Protein AF-A0A2P1PXA5-F1 (afdb_monomer)

Radius of gyration: 18.11 Å; Cα contacts (8 Å, |Δi|>4): 127; chains: 1; bounding box: 56×41×39 Å

Nearest PDB structures (foldseek):
  8j56-assembly1_F  TM=7.642E-01  e=2.915E-03  Cupriavidus necator
  2avu-assembly1_E  TM=7.659E-01  e=3.656E-03  Escherichia coli
  2avu-assembly1_F  TM=8.211E-01  e=1.200E-02  Escherichia coli
  4jed-assembly1_A-2  TM=2.838E-01  e=7.628E+00  Methylobacterium radiotolerans JCM 2831

Mean predicted aligned error: 12.39 Å

Structure (mmCIF, N/CA/C/O backbone):
data_AF-A0A2P1PXA5-F1
#
_entry.id   AF-A0A2P1PXA5-F1
#
loop_
_atom_site.group_PDB
_atom_site.id
_atom_site.type_symbol
_atom_site.label_atom_id
_atom_site.label_alt_id
_atom_site.label_comp_id
_atom_site.label_asym_id
_atom_site.label_entity_id
_atom_site.label_seq_id
_atom_site.pdbx_PDB_ins_code
_atom_site.Cartn_x
_atom_site.Cartn_y
_atom_site.Cartn_z
_atom_site.occupancy
_atom_site.B_iso_or_equiv
_atom_site.auth_seq_id
_atom_site.auth_comp_id
_atom_site.auth_asym_id
_atom_site.auth_atom_id
_atom_site.pdbx_PDB_model_num
ATOM 1 N N . MET A 1 1 ? 15.687 -4.899 3.218 1.00 39.72 1 MET A N 1
ATOM 2 C CA . MET A 1 1 ? 15.964 -5.595 1.940 1.00 39.72 1 MET A CA 1
ATOM 3 C C . MET A 1 1 ? 16.242 -4.553 0.871 1.00 39.72 1 MET A C 1
ATOM 5 O O . MET A 1 1 ? 15.407 -3.678 0.689 1.00 39.72 1 MET A O 1
ATOM 9 N N . THR A 1 2 ? 17.385 -4.603 0.187 1.00 49.12 2 THR A N 1
ATOM 10 C CA . THR A 1 2 ? 17.559 -3.851 -1.064 1.00 49.12 2 THR A CA 1
ATOM 11 C C . THR A 1 2 ? 16.800 -4.589 -2.166 1.00 49.12 2 THR A C 1
ATOM 13 O O . THR A 1 2 ? 16.977 -5.791 -2.338 1.00 49.12 2 THR A O 1
ATOM 16 N N . LEU A 1 3 ? 15.923 -3.889 -2.895 1.00 53.56 3 LEU A N 1
ATOM 17 C CA . LEU A 1 3 ? 15.164 -4.455 -4.026 1.00 53.56 3 LEU A CA 1
ATOM 18 C C . LEU A 1 3 ? 16.066 -4.889 -5.195 1.00 53.56 3 LEU A C 1
ATOM 20 O O . LEU A 1 3 ? 15.610 -5.546 -6.127 1.00 53.56 3 LEU A O 1
ATOM 24 N N . THR A 1 4 ? 17.341 -4.512 -5.147 1.00 63.09 4 THR A N 1
ATOM 25 C CA . THR A 1 4 ? 18.366 -4.885 -6.109 1.00 63.09 4 THR A CA 1
ATOM 26 C C . THR A 1 4 ? 19.511 -5.590 -5.382 1.00 63.09 4 THR A C 1
ATOM 28 O O . THR A 1 4 ? 19.845 -5.262 -4.241 1.00 63.09 4 THR A O 1
ATOM 31 N N . GLY A 1 5 ? 20.154 -6.537 -6.067 1.00 67.88 5 GLY A N 1
ATOM 32 C CA . GLY A 1 5 ? 21.458 -7.075 -5.662 1.00 67.88 5 GLY A CA 1
ATOM 33 C C . GLY A 1 5 ? 22.622 -6.131 -5.988 1.00 67.88 5 GLY A C 1
ATOM 34 O O . GLY A 1 5 ? 23.773 -6.550 -5.968 1.00 67.88 5 GLY A O 1
ATOM 35 N N . MET A 1 6 ? 22.335 -4.874 -6.349 1.00 69.00 6 MET A N 1
ATOM 36 C CA . MET A 1 6 ? 23.345 -3.915 -6.782 1.00 69.00 6 MET A CA 1
ATOM 37 C C . MET A 1 6 ? 23.856 -3.085 -5.601 1.00 69.00 6 MET A C 1
ATOM 39 O O . MET A 1 6 ? 23.051 -2.602 -4.799 1.00 69.00 6 MET A O 1
ATOM 43 N N . PRO A 1 7 ? 25.173 -2.838 -5.518 1.00 73.69 7 PRO A N 1
ATOM 44 C CA . PRO A 1 7 ? 25.730 -1.925 -4.534 1.00 73.69 7 PRO A CA 1
ATOM 45 C C . PRO A 1 7 ? 25.151 -0.501 -4.662 1.00 73.69 7 PRO A C 1
ATOM 47 O O . PRO A 1 7 ? 24.934 -0.024 -5.782 1.00 73.69 7 PRO A O 1
ATOM 50 N N . PRO A 1 8 ? 24.971 0.242 -3.551 1.00 70.00 8 PRO A N 1
ATOM 51 C CA . PRO A 1 8 ? 24.406 1.595 -3.579 1.00 70.00 8 PRO A CA 1
ATOM 52 C C . PRO A 1 8 ? 25.145 2.574 -4.503 1.00 70.00 8 PRO A C 1
ATOM 54 O O . PRO A 1 8 ? 24.517 3.423 -5.134 1.00 70.00 8 PRO A O 1
ATOM 57 N N . HIS A 1 9 ? 26.472 2.445 -4.611 1.00 73.94 9 HIS A N 1
ATOM 58 C CA . HIS A 1 9 ? 27.294 3.286 -5.485 1.00 73.94 9 HIS A CA 1
ATOM 59 C C . HIS A 1 9 ? 27.012 3.024 -6.973 1.00 73.94 9 HIS A C 1
ATOM 61 O O . HIS A 1 9 ? 26.945 3.966 -7.757 1.00 73.94 9 HIS A O 1
ATOM 67 N N . THR A 1 10 ? 26.787 1.763 -7.352 1.00 75.06 10 THR A N 1
ATOM 68 C CA . THR A 1 10 ? 26.443 1.361 -8.720 1.00 75.06 10 THR A CA 1
ATOM 69 C C . THR A 1 10 ? 25.089 1.928 -9.120 1.00 75.06 10 THR A C 1
ATOM 71 O O . THR A 1 10 ? 24.960 2.514 -10.189 1.00 75.06 10 THR A O 1
ATOM 74 N N . VAL A 1 11 ? 24.094 1.824 -8.230 1.00 70.38 11 VAL A N 1
ATOM 75 C CA . VAL A 1 11 ? 22.765 2.404 -8.467 1.00 70.38 11 VAL A CA 1
ATOM 76 C C . VAL A 1 11 ? 22.876 3.912 -8.659 1.00 70.38 11 VAL A C 1
ATOM 78 O O . VAL A 1 11 ? 22.344 4.421 -9.634 1.00 70.38 11 VAL A O 1
ATOM 81 N N . LYS A 1 12 ? 23.622 4.608 -7.790 1.00 65.50 12 LYS A N 1
ATOM 82 C CA . LYS A 1 12 ? 23.805 6.062 -7.868 1.00 65.50 12 LYS A CA 1
ATOM 83 C C . LYS A 1 12 ? 24.402 6.508 -9.208 1.00 65.50 12 LYS A C 1
ATOM 85 O O . LYS A 1 12 ? 23.857 7.406 -9.833 1.00 65.50 12 LYS A O 1
ATOM 90 N N . ILE A 1 13 ? 25.469 5.855 -9.674 1.00 70.06 13 ILE A N 1
ATOM 91 C CA . ILE A 1 13 ? 26.119 6.183 -10.956 1.00 70.06 13 ILE A CA 1
ATOM 92 C C . ILE A 1 13 ? 25.154 5.995 -12.135 1.00 70.06 13 ILE A C 1
ATOM 94 O O . ILE A 1 13 ? 25.111 6.830 -13.037 1.00 70.06 13 ILE A O 1
ATOM 98 N N . LEU A 1 14 ? 24.375 4.912 -12.128 1.00 68.31 14 LEU A N 1
ATOM 99 C CA . LEU A 1 14 ? 23.421 4.617 -13.197 1.00 68.31 14 LEU A CA 1
ATOM 100 C C . LEU A 1 14 ? 22.222 5.575 -13.168 1.00 68.31 14 LEU A C 1
ATOM 102 O O . LEU A 1 14 ? 21.821 6.084 -14.209 1.00 68.31 14 LEU A O 1
ATOM 106 N N . THR A 1 15 ? 21.691 5.895 -11.985 1.00 65.44 15 THR A N 1
ATOM 107 C CA . THR A 1 15 ? 20.569 6.835 -11.851 1.00 65.44 15 THR A CA 1
ATOM 108 C C . THR A 1 15 ? 20.974 8.276 -12.138 1.00 65.44 15 THR A C 1
ATOM 110 O O . THR A 1 15 ? 20.206 9.005 -12.756 1.00 65.44 15 THR A O 1
ATOM 113 N N . ASP A 1 16 ? 22.175 8.697 -11.732 1.00 57.34 16 ASP A N 1
ATOM 114 C CA . ASP A 1 16 ? 22.669 10.057 -11.983 1.00 57.34 16 ASP A CA 1
ATOM 115 C C . ASP A 1 16 ? 22.885 10.301 -13.489 1.00 57.34 16 ASP A C 1
ATOM 117 O O . ASP A 1 16 ? 22.720 11.426 -13.963 1.00 57.34 16 ASP A O 1
ATOM 121 N N . ARG A 1 17 ? 23.189 9.239 -14.248 1.00 53.84 17 ARG A N 1
ATOM 122 C CA . ARG A 1 17 ? 23.356 9.272 -15.706 1.00 53.84 17 ARG A CA 1
ATOM 123 C C . ARG A 1 17 ? 22.029 9.386 -16.466 1.00 53.84 17 ARG A C 1
ATOM 125 O O . ARG A 1 17 ? 21.988 10.091 -17.469 1.00 53.84 17 ARG A O 1
ATOM 132 N N . ASP A 1 18 ? 20.966 8.746 -15.982 1.00 55.94 18 ASP A N 1
ATOM 133 C CA . ASP A 1 18 ? 19.671 8.698 -16.680 1.00 55.94 18 ASP A CA 1
ATOM 134 C C . ASP A 1 18 ? 18.682 9.795 -16.242 1.00 55.94 18 ASP A C 1
ATOM 136 O O . ASP A 1 18 ? 17.796 10.169 -17.008 1.00 55.94 18 ASP A O 1
ATOM 140 N N . VAL A 1 19 ? 18.802 10.331 -15.020 1.00 55.38 19 VAL A N 1
ATOM 141 C CA . VAL A 1 19 ? 17.740 11.162 -14.409 1.00 55.38 19 VAL A CA 1
ATOM 142 C C . VAL A 1 19 ? 17.993 12.670 -14.512 1.00 55.38 19 VAL A C 1
ATOM 144 O O . VAL A 1 19 ? 17.083 13.450 -14.241 1.00 55.38 19 VAL A O 1
ATOM 147 N N . GLY A 1 20 ? 19.187 13.115 -14.924 1.00 41.47 20 GLY A N 1
ATOM 148 C CA . GLY A 1 20 ? 19.477 14.537 -15.138 1.00 41.47 20 GLY A CA 1
ATOM 149 C C . GLY A 1 20 ? 19.089 15.419 -13.943 1.00 41.47 20 GLY A C 1
ATOM 150 O O . GLY A 1 20 ? 18.086 16.121 -13.982 1.00 41.47 20 GLY A O 1
ATOM 151 N N . ALA A 1 21 ? 19.870 15.379 -12.861 1.00 44.28 21 ALA A N 1
ATOM 152 C CA . ALA A 1 21 ? 19.876 16.375 -11.777 1.00 44.28 21 ALA A CA 1
ATOM 153 C C . ALA A 1 21 ? 18.512 16.862 -11.216 1.00 44.28 21 ALA A C 1
ATOM 155 O O . ALA A 1 21 ? 18.420 17.988 -10.722 1.00 44.28 21 ALA A O 1
ATOM 156 N N . ARG A 1 22 ? 17.450 16.044 -11.200 1.00 48.50 22 ARG A N 1
ATOM 157 C CA . ARG A 1 22 ? 16.240 16.367 -10.425 1.00 48.50 22 ARG A CA 1
ATOM 158 C C . ARG A 1 22 ? 16.362 15.838 -9.000 1.00 48.50 22 ARG A C 1
ATOM 160 O O . ARG A 1 22 ? 16.213 14.650 -8.734 1.00 48.50 22 ARG A O 1
ATOM 167 N N . LYS A 1 23 ? 16.595 16.757 -8.060 1.00 56.25 23 LYS A N 1
ATOM 168 C CA . LYS A 1 23 ? 16.310 16.531 -6.640 1.00 56.25 23 LYS A CA 1
ATOM 169 C C . LYS A 1 23 ? 14.796 16.541 -6.431 1.00 56.25 23 LYS A C 1
ATOM 171 O O . LYS A 1 23 ? 14.156 17.569 -6.616 1.00 56.25 23 LYS A O 1
ATOM 176 N N . SER A 1 24 ? 14.263 15.458 -5.891 1.00 44.81 24 SER A N 1
ATOM 177 C CA . SER A 1 24 ? 13.160 15.533 -4.934 1.00 44.81 24 SER A CA 1
ATOM 178 C C . SER A 1 24 ? 13.586 14.695 -3.741 1.00 44.81 24 SER A C 1
ATOM 180 O O . SER A 1 24 ? 13.855 13.505 -3.900 1.00 44.81 24 SER A O 1
ATOM 182 N N . GLY A 1 25 ? 13.764 15.328 -2.578 1.00 48.50 25 GLY A N 1
ATOM 183 C CA . GLY A 1 25 ? 14.250 14.653 -1.377 1.00 48.50 25 GLY A CA 1
ATOM 184 C C . GLY A 1 25 ? 13.460 13.372 -1.134 1.00 48.50 25 GLY A C 1
ATOM 185 O O . GLY A 1 25 ? 12.233 13.416 -1.081 1.00 48.50 25 GLY A O 1
ATOM 186 N N . ARG A 1 26 ? 14.158 12.233 -1.023 1.00 53.91 26 ARG A N 1
ATOM 187 C CA . ARG A 1 26 ? 13.554 10.991 -0.536 1.00 53.91 26 ARG A CA 1
ATOM 188 C C . ARG A 1 26 ? 12.928 11.311 0.810 1.00 53.91 26 ARG A C 1
ATOM 190 O O . ARG A 1 26 ? 13.643 11.573 1.775 1.00 53.91 26 ARG A O 1
ATOM 197 N N . GLN A 1 27 ? 11.607 11.372 0.853 1.00 60.72 27 GLN A N 1
ATOM 198 C CA . GLN A 1 27 ? 10.921 11.592 2.107 1.00 60.72 27 GLN A CA 1
ATOM 199 C C . GLN A 1 27 ? 10.803 10.241 2.812 1.00 60.72 27 GLN A C 1
ATOM 201 O O . GLN A 1 27 ? 10.296 9.297 2.202 1.00 60.72 27 GLN A O 1
ATOM 206 N N . PRO A 1 28 ? 11.280 10.121 4.059 1.00 69.81 28 PRO A N 1
ATOM 207 C CA . PRO A 1 28 ? 11.173 8.872 4.794 1.00 69.81 28 PRO A CA 1
ATOM 208 C C . PRO A 1 28 ? 9.696 8.520 5.019 1.00 69.81 28 PRO A C 1
ATOM 210 O O . PRO A 1 28 ? 8.855 9.397 5.246 1.00 69.81 28 PRO A O 1
ATOM 213 N N . GLY A 1 29 ? 9.380 7.228 4.922 1.00 73.56 29 GLY A N 1
ATOM 214 C CA . GLY A 1 29 ? 8.093 6.700 5.363 1.00 73.56 29 GLY A CA 1
ATOM 215 C C . GLY A 1 29 ? 8.028 6.652 6.889 1.00 73.56 29 GLY A C 1
ATOM 216 O O . GLY A 1 29 ? 9.031 6.365 7.539 1.00 73.56 29 GLY A O 1
ATOM 217 N N . SER A 1 30 ? 6.856 6.937 7.454 1.00 83.19 30 SER A N 1
ATOM 218 C CA . SER A 1 30 ? 6.557 6.738 8.875 1.00 83.19 30 SER A CA 1
ATOM 219 C C . SER A 1 30 ? 5.087 6.340 9.057 1.00 83.19 30 SER A C 1
ATOM 221 O O . SER A 1 30 ? 4.257 6.594 8.172 1.00 83.19 30 SER A O 1
ATOM 223 N N . ILE A 1 31 ? 4.754 5.703 10.184 1.00 80.75 31 ILE A N 1
ATOM 224 C CA . ILE A 1 31 ? 3.375 5.296 10.489 1.00 80.75 31 ILE A CA 1
ATOM 225 C C . ILE A 1 31 ? 2.493 6.519 10.735 1.00 80.75 31 ILE A C 1
ATOM 227 O O . ILE A 1 31 ? 1.364 6.555 10.252 1.00 80.75 31 ILE A O 1
ATOM 231 N N . GLU A 1 32 ? 3.021 7.544 11.401 1.00 81.25 32 GLU A N 1
ATOM 232 C CA . GLU A 1 32 ? 2.325 8.804 11.680 1.00 81.25 32 GLU A CA 1
ATOM 233 C C . GLU A 1 32 ? 1.898 9.472 10.375 1.00 81.25 32 GLU A C 1
ATOM 235 O O . GLU A 1 32 ? 0.753 9.884 10.216 1.00 81.25 32 GLU A O 1
ATOM 240 N N . ARG A 1 33 ? 2.780 9.470 9.372 1.00 82.25 33 ARG A N 1
ATOM 241 C CA . ARG A 1 33 ? 2.450 10.009 8.056 1.00 82.25 33 ARG A CA 1
ATOM 242 C C . ARG A 1 33 ? 1.317 9.236 7.380 1.00 82.25 33 ARG A C 1
ATOM 244 O O . ARG A 1 33 ? 0.427 9.852 6.806 1.00 82.25 33 ARG A O 1
ATOM 251 N N . LEU A 1 34 ? 1.332 7.901 7.437 1.00 80.38 34 LEU A N 1
ATOM 252 C CA . LEU A 1 34 ? 0.233 7.078 6.910 1.00 80.38 34 LEU A CA 1
ATOM 253 C C . LEU A 1 34 ? -1.069 7.277 7.695 1.00 80.38 34 LEU A C 1
ATOM 255 O O . LEU A 1 34 ? -2.153 7.114 7.138 1.00 80.38 34 LEU A O 1
ATOM 259 N N . GLN A 1 35 ? -0.979 7.598 8.982 1.00 80.56 35 GLN A N 1
ATOM 260 C CA . GLN A 1 35 ? -2.130 7.883 9.827 1.00 80.56 35 GLN A CA 1
ATOM 261 C C . GLN A 1 35 ? -2.768 9.234 9.485 1.00 80.56 35 GLN A C 1
ATOM 263 O O . GLN A 1 35 ? -3.994 9.304 9.372 1.00 80.56 35 GLN A O 1
ATOM 268 N N . ASP A 1 36 ? -1.949 10.268 9.304 1.00 78.38 36 ASP A N 1
ATOM 269 C CA . ASP A 1 36 ? -2.392 11.649 9.102 1.00 78.38 36 ASP A CA 1
ATOM 270 C C . ASP A 1 36 ? -2.780 11.944 7.644 1.00 78.38 36 ASP A C 1
ATOM 272 O O . ASP A 1 36 ? -3.672 12.755 7.382 1.00 78.38 36 ASP A O 1
ATOM 276 N N . ASP A 1 37 ? -2.165 11.253 6.681 1.00 80.75 37 ASP A N 1
ATOM 277 C CA . ASP A 1 37 ? -2.422 11.426 5.252 1.00 80.75 37 ASP A CA 1
ATOM 278 C C . ASP A 1 37 ? -3.333 10.317 4.697 1.00 80.75 37 ASP A C 1
ATOM 280 O O . ASP A 1 37 ? -2.903 9.261 4.219 1.00 80.75 37 ASP A O 1
ATOM 284 N N . SER A 1 38 ? -4.640 10.587 4.725 1.00 79.25 38 SER A N 1
ATOM 285 C CA . SER A 1 38 ? -5.658 9.689 4.160 1.00 79.25 38 SER A CA 1
ATOM 286 C C . SER A 1 38 ? -5.503 9.442 2.652 1.00 79.25 38 SER A C 1
ATOM 288 O O . SER A 1 38 ? -5.864 8.363 2.178 1.00 79.25 38 SER A O 1
ATOM 290 N N . HIS A 1 39 ? -4.942 10.394 1.898 1.00 83.88 39 HIS A N 1
ATOM 291 C CA . HIS A 1 39 ? -4.723 10.251 0.460 1.00 83.88 39 HIS A CA 1
ATOM 292 C C . HIS A 1 39 ? -3.568 9.284 0.189 1.00 83.88 39 HIS A C 1
ATOM 294 O O . HIS A 1 39 ? -3.712 8.345 -0.599 1.00 83.88 39 HIS A O 1
ATOM 300 N N . LEU A 1 40 ? -2.452 9.444 0.901 1.00 86.56 40 LEU A N 1
ATOM 301 C CA . LEU A 1 40 ? -1.337 8.501 0.870 1.00 86.56 40 LEU A CA 1
ATOM 302 C C . LEU A 1 40 ? -1.793 7.095 1.275 1.00 86.56 40 LEU A C 1
ATOM 304 O O . LEU A 1 40 ? -1.534 6.124 0.563 1.00 86.56 40 LEU A O 1
ATOM 308 N N . ARG A 1 41 ? -2.532 6.978 2.383 1.00 87.12 41 ARG A N 1
ATOM 309 C CA . ARG A 1 41 ? -3.038 5.691 2.879 1.00 87.12 41 ARG A CA 1
ATOM 310 C C . ARG A 1 41 ? -3.989 5.012 1.891 1.00 87.12 41 ARG A C 1
ATOM 312 O O . ARG A 1 41 ? -3.958 3.784 1.782 1.00 87.12 41 ARG A O 1
ATOM 319 N N . LEU A 1 42 ? -4.801 5.773 1.151 1.00 88.38 42 LEU A N 1
ATOM 320 C CA . LEU A 1 42 ? -5.655 5.255 0.074 1.00 88.38 42 LEU A CA 1
ATOM 321 C C . LEU A 1 42 ? -4.821 4.593 -1.022 1.00 88.38 42 LEU A C 1
ATOM 323 O O . LEU A 1 42 ? -5.049 3.427 -1.339 1.00 88.38 42 LEU A O 1
ATOM 327 N N . HIS A 1 43 ? -3.819 5.294 -1.544 1.00 91.25 43 HIS A N 1
ATOM 328 C CA . HIS A 1 43 ? -2.968 4.770 -2.612 1.00 91.25 43 HIS A CA 1
ATOM 329 C C . HIS A 1 43 ? -2.138 3.577 -2.144 1.00 91.25 43 HIS A C 1
ATOM 331 O O . HIS A 1 43 ? -2.060 2.573 -2.849 1.00 91.25 43 HIS A O 1
ATOM 337 N N . CYS A 1 44 ? -1.602 3.625 -0.922 1.00 92.00 44 CYS A N 1
ATOM 338 C CA . CYS A 1 44 ? -0.933 2.476 -0.320 1.00 92.00 44 CYS A CA 1
ATOM 339 C C . CYS A 1 44 ? -1.881 1.276 -0.170 1.00 92.00 44 CYS A C 1
ATOM 341 O O . CYS A 1 44 ? -1.464 0.142 -0.384 1.00 92.00 44 CYS A O 1
ATOM 343 N N . SER A 1 45 ? -3.164 1.501 0.135 1.00 92.12 45 SER A N 1
ATOM 344 C CA . SER A 1 45 ? -4.158 0.422 0.222 1.00 92.12 45 SER A CA 1
ATOM 345 C C . SER A 1 45 ? -4.427 -0.230 -1.131 1.00 92.12 45 SER A C 1
ATOM 347 O O . SER A 1 45 ? -4.439 -1.457 -1.231 1.00 92.12 45 SER A O 1
ATOM 349 N N . VAL A 1 46 ? -4.591 0.581 -2.181 1.00 91.94 46 VAL A N 1
ATOM 350 C CA . VAL A 1 46 ? -4.747 0.093 -3.559 1.00 91.94 46 VAL A CA 1
ATOM 351 C C . VAL A 1 46 ? -3.507 -0.687 -3.989 1.00 91.94 46 VAL A C 1
ATOM 353 O O . VAL A 1 46 ? -3.630 -1.796 -4.509 1.00 91.94 46 VAL A O 1
ATOM 356 N N . PHE A 1 47 ? -2.321 -0.139 -3.719 1.00 94.19 47 PHE A N 1
ATOM 357 C CA . PHE A 1 47 ? -1.044 -0.762 -4.034 1.00 94.19 47 PHE A CA 1
ATOM 358 C C . PHE A 1 47 ? -0.875 -2.125 -3.348 1.00 94.19 47 PHE A C 1
ATOM 360 O O . PHE A 1 47 ? -0.627 -3.121 -4.025 1.00 94.19 47 PHE A O 1
ATOM 367 N N . VAL A 1 48 ? -1.051 -2.200 -2.023 1.00 92.62 48 VAL A N 1
ATOM 368 C CA . VAL A 1 48 ? -0.883 -3.455 -1.269 1.00 92.62 48 VAL A CA 1
ATOM 369 C C . VAL A 1 48 ? -1.903 -4.501 -1.717 1.00 92.62 48 VAL A C 1
ATOM 371 O O . VAL A 1 48 ? -1.540 -5.658 -1.919 1.00 92.62 48 VAL A O 1
ATOM 374 N N . HIS A 1 49 ? -3.159 -4.115 -1.957 1.00 93.56 49 HIS A N 1
ATOM 375 C CA . HIS A 1 49 ? -4.159 -5.040 -2.490 1.00 93.56 49 HIS A CA 1
ATOM 376 C C . HIS A 1 49 ? -3.771 -5.572 -3.883 1.00 93.56 49 HIS A C 1
ATOM 378 O O . HIS A 1 49 ? -3.830 -6.779 -4.124 1.00 93.56 49 HIS A O 1
ATOM 384 N N . ALA A 1 50 ? -3.329 -4.695 -4.792 1.00 90.56 50 ALA A N 1
ATOM 385 C CA . ALA A 1 50 ? -2.862 -5.093 -6.121 1.00 90.56 50 ALA A CA 1
ATOM 386 C C . ALA A 1 50 ? -1.633 -6.013 -6.047 1.00 90.56 50 ALA A C 1
ATOM 388 O O . ALA A 1 50 ? -1.544 -6.978 -6.803 1.00 90.56 50 ALA A O 1
ATOM 389 N N . TYR A 1 51 ? -0.723 -5.763 -5.104 1.00 91.19 51 TYR A N 1
ATOM 390 C CA . TYR A 1 51 ? 0.435 -6.612 -4.845 1.00 91.19 51 TYR A CA 1
ATOM 391 C C . TYR A 1 51 ? 0.034 -8.017 -4.390 1.00 91.19 51 TYR A C 1
ATOM 393 O O . TYR A 1 51 ? 0.538 -8.998 -4.935 1.00 91.19 51 TYR A O 1
ATOM 401 N N . LEU A 1 52 ? -0.899 -8.134 -3.439 1.00 89.75 52 LEU A N 1
ATOM 402 C CA . LEU A 1 52 ? -1.394 -9.435 -2.980 1.00 89.75 52 LEU A CA 1
ATOM 403 C C . LEU A 1 52 ? -2.065 -10.212 -4.118 1.00 89.75 52 LEU A C 1
ATOM 405 O O . LEU A 1 52 ? -1.751 -11.381 -4.322 1.00 89.75 52 LEU A O 1
ATOM 409 N N . LYS A 1 53 ? -2.884 -9.543 -4.938 1.00 89.19 53 LYS A N 1
ATOM 410 C CA . LYS A 1 53 ? -3.480 -10.159 -6.133 1.00 89.19 53 LYS A CA 1
ATOM 411 C C . LYS A 1 53 ? -2.438 -10.580 -7.166 1.00 89.19 53 LYS A C 1
ATOM 413 O O . LYS A 1 53 ? -2.538 -11.660 -7.736 1.00 89.19 53 LYS A O 1
ATOM 418 N N . ALA A 1 54 ? -1.409 -9.766 -7.387 1.00 85.94 54 ALA A N 1
ATOM 419 C CA . ALA A 1 54 ? -0.325 -10.112 -8.298 1.00 85.94 54 ALA A CA 1
ATOM 420 C C . ALA A 1 54 ? 0.501 -11.310 -7.798 1.00 85.94 54 ALA A C 1
ATOM 422 O O . ALA A 1 54 ? 1.023 -12.056 -8.623 1.00 85.94 54 ALA A O 1
ATOM 423 N N . ARG A 1 55 ? 0.603 -11.505 -6.474 1.00 82.62 55 ARG A N 1
ATOM 424 C CA . ARG A 1 55 ? 1.240 -12.681 -5.863 1.00 82.62 55 ARG A CA 1
ATOM 425 C C . ARG A 1 55 ? 0.409 -13.952 -5.989 1.00 82.62 55 ARG A C 1
ATOM 427 O O . ARG A 1 55 ? 1.000 -14.994 -6.218 1.00 82.62 55 ARG A O 1
ATOM 434 N N . GLU A 1 56 ? -0.917 -13.876 -5.863 1.00 81.62 56 GLU A N 1
ATOM 435 C CA . GLU A 1 56 ? -1.811 -15.037 -6.045 1.00 81.62 56 GLU A CA 1
ATOM 436 C C . GLU A 1 56 ? -1.675 -15.663 -7.446 1.00 81.62 56 GLU A C 1
ATOM 438 O O . GLU A 1 56 ? -1.866 -16.862 -7.611 1.00 81.62 56 GLU A O 1
ATOM 443 N N . VAL A 1 57 ? -1.329 -14.851 -8.449 1.00 69.75 57 VAL A N 1
ATOM 444 C CA . VAL A 1 57 ? -1.211 -15.260 -9.861 1.00 69.75 57 VAL A CA 1
ATOM 445 C C . VAL A 1 57 ? 0.232 -15.628 -10.251 1.00 69.75 57 VAL A C 1
ATOM 447 O O . VAL A 1 57 ? 0.464 -16.143 -11.342 1.00 69.75 57 VAL A O 1
ATOM 450 N N . ALA A 1 58 ? 1.227 -15.344 -9.407 1.00 60.75 58 ALA A N 1
ATOM 451 C CA . ALA A 1 58 ? 2.636 -15.577 -9.723 1.00 60.75 58 ALA A CA 1
ATOM 452 C C . ALA A 1 58 ? 3.142 -16.899 -9.113 1.00 60.75 58 ALA A C 1
ATOM 454 O O . ALA A 1 58 ? 2.994 -17.123 -7.914 1.00 60.75 58 ALA A O 1
ATOM 455 N N . GLU A 1 59 ? 3.780 -17.749 -9.928 1.00 52.69 59 GLU A N 1
ATOM 456 C CA . GLU A 1 59 ? 4.518 -18.935 -9.458 1.00 52.69 59 GLU A CA 1
ATOM 457 C C . GLU A 1 59 ? 5.635 -18.554 -8.462 1.00 52.69 59 GLU A C 1
ATOM 459 O O . GLU A 1 59 ? 6.178 -17.442 -8.525 1.00 52.69 59 GLU A O 1
ATOM 464 N N . PRO A 1 60 ? 5.994 -19.438 -7.511 1.00 53.22 60 PRO A N 1
ATOM 465 C CA . PRO A 1 60 ? 6.865 -19.061 -6.414 1.00 53.22 60 PRO A CA 1
ATOM 466 C C . PRO A 1 60 ? 8.329 -19.063 -6.872 1.00 53.22 60 PRO A C 1
ATOM 468 O O . PRO A 1 60 ? 8.836 -20.087 -7.310 1.00 53.22 60 PRO A O 1
ATOM 471 N N . PHE A 1 61 ? 9.001 -17.914 -6.754 1.00 40.47 61 PHE A N 1
ATOM 472 C CA . PHE A 1 61 ? 10.284 -17.693 -6.053 1.00 40.47 61 PHE A CA 1
ATOM 473 C C . PHE A 1 61 ? 10.954 -16.394 -6.564 1.00 40.47 61 PHE A C 1
ATOM 475 O O . PHE A 1 61 ? 11.231 -16.234 -7.747 1.00 40.47 61 PHE A O 1
ATOM 482 N N . TYR A 1 62 ? 11.221 -15.460 -5.641 1.00 51.38 62 TYR A N 1
ATOM 483 C CA . TYR A 1 62 ? 12.072 -14.262 -5.814 1.00 51.38 62 TYR A CA 1
ATOM 484 C C . TYR A 1 6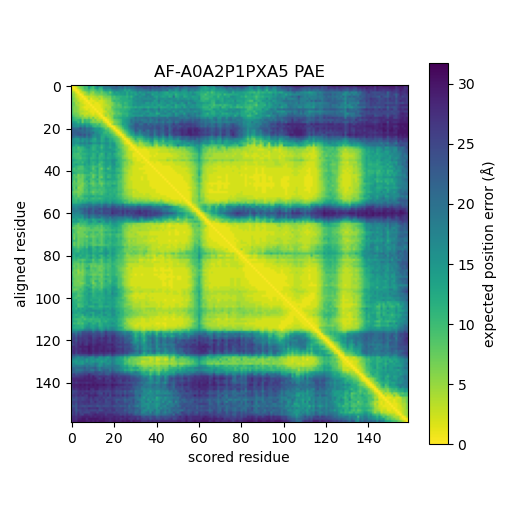2 ? 11.743 -13.295 -6.947 1.00 51.38 62 TYR A C 1
ATOM 486 O O . TYR A 1 62 ? 12.629 -12.750 -7.606 1.00 51.38 62 TYR A O 1
ATOM 494 N N . ASP A 1 63 ? 10.464 -13.015 -7.138 1.00 57.56 63 ASP A N 1
ATOM 495 C CA . ASP A 1 63 ? 10.060 -12.149 -8.221 1.00 57.56 63 ASP A CA 1
ATOM 496 C C . ASP A 1 63 ? 9.735 -10.731 -7.743 1.00 57.56 63 ASP A C 1
ATOM 498 O O . ASP A 1 63 ? 8.854 -10.531 -6.910 1.00 57.56 63 ASP A O 1
ATOM 502 N N . SER A 1 64 ? 10.426 -9.725 -8.276 1.00 65.06 64 SER A N 1
ATOM 503 C CA . SER A 1 64 ? 10.038 -8.317 -8.132 1.00 65.06 64 SER A CA 1
ATOM 504 C C . SER A 1 64 ? 8.847 -7.960 -9.036 1.00 65.06 64 SER A C 1
ATOM 506 O O . SER A 1 64 ? 8.236 -6.900 -8.859 1.00 65.06 64 SER A O 1
ATOM 508 N N . ARG A 1 65 ? 8.445 -8.852 -9.963 1.00 75.75 65 ARG A N 1
ATOM 509 C CA . ARG A 1 65 ? 7.300 -8.646 -10.868 1.00 75.75 65 ARG A CA 1
A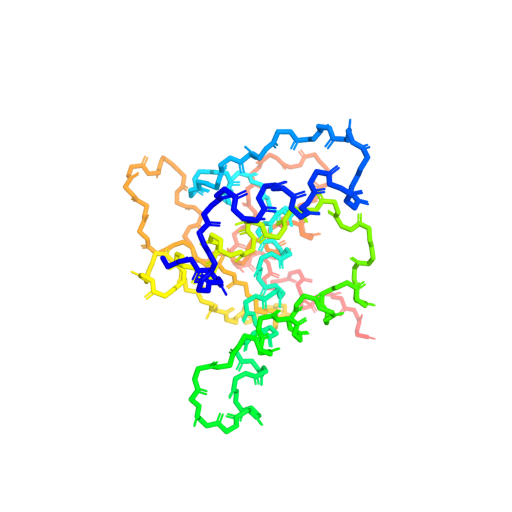TOM 510 C C . ARG A 1 65 ? 5.982 -8.326 -10.143 1.00 75.75 65 ARG A C 1
ATOM 512 O O . ARG A 1 65 ? 5.286 -7.459 -10.662 1.00 75.75 65 ARG A O 1
ATOM 519 N N . PRO A 1 66 ? 5.596 -8.902 -8.983 1.00 80.38 66 PRO A N 1
ATOM 520 C CA . PRO A 1 66 ? 4.362 -8.521 -8.289 1.00 80.38 66 PRO A CA 1
ATOM 521 C C . PRO A 1 66 ? 4.376 -7.071 -7.802 1.00 80.38 66 PRO A C 1
ATOM 523 O O . PRO A 1 66 ? 3.360 -6.390 -7.894 1.00 80.38 66 PRO A O 1
ATOM 526 N N . PHE A 1 67 ? 5.531 -6.571 -7.349 1.00 83.38 67 PHE A N 1
ATOM 527 C CA . PHE A 1 67 ? 5.693 -5.170 -6.953 1.00 83.38 67 PHE A CA 1
ATOM 528 C C . PHE A 1 67 ? 5.536 -4.241 -8.160 1.00 83.38 67 PHE A C 1
ATOM 530 O O . PHE A 1 67 ? 4.733 -3.312 -8.133 1.00 83.38 67 PHE A O 1
ATOM 537 N N . VAL A 1 68 ? 6.233 -4.541 -9.260 1.00 83.62 68 VAL A N 1
ATOM 538 C CA . VAL A 1 68 ? 6.141 -3.755 -10.502 1.00 83.62 68 VAL A CA 1
ATOM 539 C C . VAL A 1 68 ? 4.732 -3.815 -11.104 1.00 83.62 68 VAL A C 1
ATOM 541 O O . VAL A 1 68 ? 4.204 -2.796 -11.542 1.00 83.62 68 VAL A O 1
ATOM 544 N N . ARG A 1 69 ? 4.082 -4.986 -11.098 1.00 85.38 69 ARG A N 1
ATOM 545 C CA . ARG A 1 69 ? 2.689 -5.151 -11.547 1.00 85.38 69 ARG A CA 1
ATOM 546 C C . ARG A 1 69 ? 1.724 -4.344 -10.683 1.00 85.38 69 ARG A C 1
ATOM 548 O O . ARG A 1 69 ? 0.813 -3.726 -11.229 1.00 85.38 69 ARG A O 1
ATOM 555 N N . ALA A 1 70 ? 1.929 -4.314 -9.367 1.00 88.81 70 ALA A N 1
ATOM 556 C CA . ALA A 1 70 ? 1.123 -3.508 -8.459 1.00 88.81 70 ALA A CA 1
ATOM 557 C C . ALA A 1 70 ? 1.288 -2.005 -8.720 1.00 88.81 70 ALA A C 1
ATOM 559 O O . ALA A 1 70 ? 0.279 -1.308 -8.800 1.00 88.81 70 ALA A O 1
ATOM 560 N N . LEU A 1 71 ? 2.521 -1.523 -8.940 1.00 88.62 71 LEU A N 1
ATOM 561 C CA . LEU A 1 71 ? 2.776 -0.128 -9.324 1.00 88.62 71 LEU A CA 1
ATOM 562 C C . LEU A 1 71 ? 2.065 0.230 -10.630 1.00 88.62 71 LEU A C 1
ATOM 564 O O . LEU A 1 71 ? 1.283 1.171 -10.657 1.00 88.62 71 LEU A O 1
ATOM 568 N N . ARG A 1 72 ? 2.237 -0.578 -11.682 1.00 86.94 72 ARG A N 1
ATOM 569 C CA . ARG A 1 72 ? 1.564 -0.344 -12.972 1.00 86.94 72 ARG A CA 1
ATOM 570 C C . ARG A 1 72 ? 0.040 -0.362 -12.852 1.00 86.94 72 ARG A C 1
ATOM 572 O O . ARG A 1 72 ? -0.645 0.411 -13.511 1.00 86.94 72 ARG A O 1
ATOM 579 N N . THR A 1 73 ? -0.502 -1.240 -12.008 1.00 88.00 73 THR A N 1
ATOM 580 C CA . THR A 1 73 ? -1.949 -1.302 -11.746 1.00 88.00 73 THR A CA 1
ATOM 581 C C . THR A 1 73 ? -2.442 -0.039 -11.043 1.00 88.00 73 THR A C 1
ATOM 583 O O . THR A 1 73 ? -3.534 0.439 -11.349 1.00 88.00 73 THR A O 1
ATOM 586 N N . LEU A 1 74 ? -1.653 0.500 -10.109 1.00 90.19 74 LEU A N 1
ATOM 587 C CA . LEU A 1 74 ? -1.954 1.762 -9.443 1.00 90.19 74 LEU A CA 1
ATOM 588 C C . LEU A 1 74 ? -1.897 2.929 -10.433 1.00 90.19 74 LEU A C 1
ATOM 590 O O . LEU A 1 74 ? -2.866 3.674 -10.524 1.00 90.19 74 LEU A O 1
ATOM 594 N N . GLU A 1 75 ? -0.814 3.048 -11.199 1.00 88.50 75 GLU A N 1
ATOM 595 C CA . GLU A 1 75 ? -0.614 4.109 -12.195 1.00 88.50 75 GLU A CA 1
ATOM 596 C C . GLU A 1 75 ? -1.728 4.124 -13.249 1.00 88.50 75 GLU A C 1
ATOM 598 O O . GLU A 1 75 ? -2.230 5.187 -13.599 1.00 88.50 75 GLU A O 1
ATOM 603 N N . ALA A 1 76 ? -2.186 2.953 -13.704 1.00 87.44 76 ALA A N 1
ATOM 604 C CA . ALA A 1 76 ? -3.294 2.853 -14.654 1.00 87.44 76 ALA A CA 1
ATOM 605 C C . ALA A 1 76 ? -4.645 3.318 -14.077 1.00 87.44 76 ALA A C 1
ATOM 607 O O . ALA A 1 76 ? -5.525 3.734 -14.827 1.00 87.44 76 ALA A O 1
ATOM 608 N N . ARG A 1 77 ? -4.839 3.219 -12.755 1.00 85.81 77 ARG A N 1
ATOM 609 C CA . ARG A 1 77 ? -6.092 3.599 -12.073 1.00 85.81 77 ARG A CA 1
ATOM 610 C C . ARG A 1 77 ? -6.061 5.007 -11.491 1.00 85.81 77 ARG A C 1
ATOM 612 O O . ARG A 1 77 ? -7.119 5.593 -11.290 1.00 85.81 77 ARG A O 1
ATOM 619 N N . SER A 1 78 ? -4.875 5.510 -11.181 1.00 86.12 78 SER A N 1
ATOM 620 C CA . SER A 1 78 ? -4.645 6.828 -10.607 1.00 86.12 78 SER A CA 1
ATOM 621 C C . SER A 1 78 ? -3.365 7.416 -11.198 1.00 86.12 78 SER A C 1
ATOM 623 O O . SER A 1 78 ? -2.331 7.448 -10.520 1.00 86.12 78 SER A O 1
ATOM 625 N N . PRO A 1 79 ? -3.403 7.847 -12.469 1.00 83.69 79 PRO A N 1
ATOM 626 C CA . PRO A 1 79 ? -2.262 8.509 -13.078 1.00 83.69 79 PRO A CA 1
ATOM 627 C C . PRO A 1 79 ? -1.898 9.759 -12.269 1.00 83.69 79 PRO A C 1
ATOM 629 O O . PRO A 1 79 ? -2.761 10.395 -11.667 1.00 83.69 79 PRO A O 1
ATOM 632 N N . GLU A 1 80 ? -0.606 10.085 -12.226 1.00 82.81 80 GLU A N 1
ATOM 633 C CA . GLU A 1 80 ? -0.096 11.312 -11.592 1.00 82.81 80 GLU A CA 1
ATOM 634 C C . GLU A 1 80 ? -0.392 11.449 -10.084 1.00 82.81 80 GLU A C 1
ATOM 636 O O . GLU A 1 80 ? -0.345 12.546 -9.534 1.00 82.81 80 GLU A O 1
ATOM 641 N N . HIS A 1 81 ? -0.605 10.339 -9.364 1.00 81.38 81 HIS A N 1
ATOM 642 C CA . HIS A 1 81 ? -0.896 10.354 -7.921 1.00 81.38 81 HIS A CA 1
ATOM 643 C C . HIS A 1 81 ? 0.200 10.998 -7.036 1.00 81.38 81 HIS A C 1
ATOM 645 O O . HIS A 1 81 ? -0.010 11.185 -5.838 1.00 81.38 81 HIS A O 1
ATOM 651 N N . GLY A 1 82 ? 1.389 11.292 -7.579 1.00 82.44 82 GLY A N 1
ATOM 652 C CA . GLY A 1 82 ? 2.427 12.102 -6.923 1.00 82.44 82 GLY A CA 1
ATOM 653 C C . GLY A 1 82 ? 3.114 11.464 -5.707 1.00 82.44 82 GLY A C 1
ATOM 654 O O . GLY A 1 82 ? 3.798 12.153 -4.954 1.00 82.44 82 GLY A O 1
ATOM 655 N N . ILE A 1 83 ? 2.954 10.154 -5.500 1.00 84.50 83 ILE A N 1
ATOM 656 C CA . ILE A 1 83 ? 3.521 9.419 -4.355 1.00 84.50 83 ILE A CA 1
ATOM 657 C C . ILE A 1 83 ? 4.759 8.658 -4.826 1.00 84.50 83 ILE A C 1
ATOM 659 O O . ILE A 1 83 ? 4.737 8.008 -5.867 1.00 84.50 83 ILE A O 1
ATOM 663 N N . SER A 1 84 ? 5.848 8.723 -4.064 1.00 83.88 84 SER A N 1
ATOM 664 C CA . SER 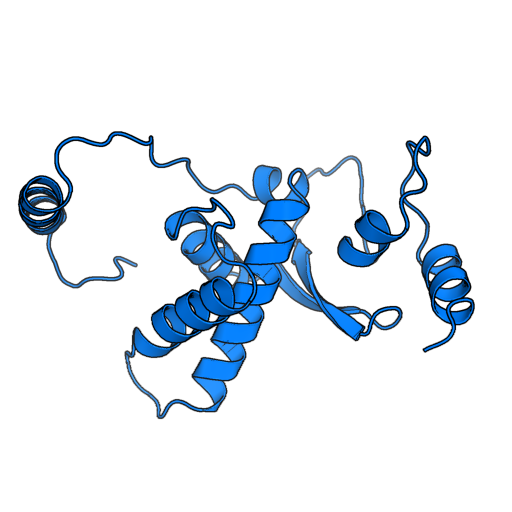A 1 84 ? 7.080 8.017 -4.416 1.00 83.88 84 SER A CA 1
ATOM 665 C C . SER A 1 84 ? 6.965 6.504 -4.193 1.00 83.88 84 SER A C 1
ATOM 667 O O . SER A 1 84 ? 6.340 6.040 -3.238 1.00 83.88 84 SER A O 1
ATOM 669 N N . ALA A 1 85 ? 7.652 5.723 -5.034 1.00 82.25 85 ALA A N 1
ATOM 670 C CA . ALA A 1 85 ? 7.724 4.265 -4.899 1.00 82.25 85 ALA A CA 1
ATOM 671 C C . ALA A 1 85 ? 8.262 3.806 -3.529 1.00 82.25 85 ALA A C 1
ATOM 673 O O . ALA A 1 85 ? 7.827 2.777 -3.010 1.00 82.25 85 ALA A O 1
ATOM 674 N N . ASP A 1 86 ? 9.146 4.597 -2.914 1.00 81.69 86 ASP A N 1
ATOM 675 C CA . ASP A 1 86 ? 9.697 4.337 -1.580 1.00 81.69 86 ASP A CA 1
ATOM 676 C C . ASP A 1 86 ? 8.601 4.271 -0.501 1.00 81.69 86 ASP A C 1
ATOM 678 O O . ASP A 1 86 ? 8.678 3.446 0.409 1.00 81.69 86 ASP A O 1
ATOM 682 N N . LEU A 1 87 ? 7.545 5.088 -0.614 1.00 86.50 87 LEU A N 1
ATOM 683 C CA . LEU A 1 87 ? 6.431 5.085 0.340 1.00 86.50 87 LEU A CA 1
ATOM 684 C C . LEU A 1 87 ? 5.533 3.850 0.172 1.00 86.50 87 LEU A C 1
ATOM 686 O O . LEU A 1 87 ? 5.035 3.315 1.163 1.00 86.50 87 LEU A O 1
ATOM 690 N N . PHE A 1 88 ? 5.374 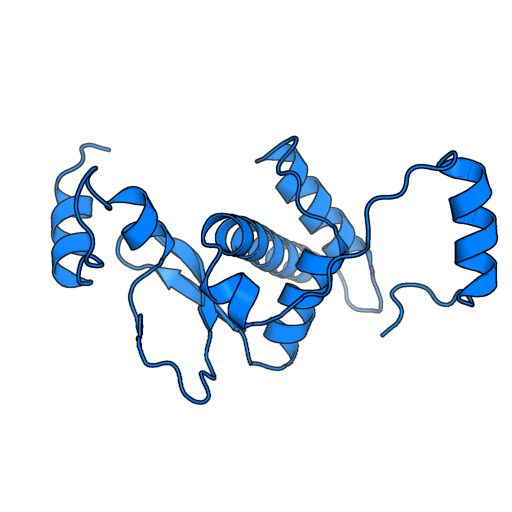3.347 -1.056 1.00 89.94 88 PHE A N 1
ATOM 691 C CA . PHE A 1 88 ? 4.679 2.079 -1.304 1.00 89.94 88 PHE A CA 1
ATOM 692 C C . PHE A 1 88 ? 5.474 0.883 -0.795 1.00 89.94 88 PHE A C 1
ATOM 694 O O . PHE A 1 88 ? 4.906 -0.024 -0.186 1.00 89.94 88 PHE A O 1
ATOM 701 N N . PHE A 1 89 ? 6.792 0.898 -1.000 1.00 86.19 89 PHE A N 1
ATOM 702 C CA . PHE A 1 89 ? 7.679 -0.114 -0.442 1.00 86.19 89 PHE A CA 1
ATOM 703 C C . PHE A 1 89 ? 7.638 -0.106 1.089 1.00 86.19 89 PHE A C 1
ATOM 705 O O . PHE A 1 89 ? 7.484 -1.163 1.699 1.00 86.19 89 PHE A O 1
ATOM 712 N N . TYR A 1 90 ? 7.675 1.078 1.704 1.00 88.12 90 TYR A N 1
ATOM 713 C CA . TYR A 1 90 ? 7.509 1.233 3.146 1.00 88.12 90 TYR A CA 1
ATOM 714 C C . TYR A 1 90 ? 6.180 0.642 3.636 1.00 88.12 90 TYR A C 1
ATOM 716 O O . TYR A 1 90 ? 6.181 -0.190 4.540 1.00 88.12 90 TYR A O 1
ATOM 724 N N . ALA A 1 91 ? 5.049 0.998 3.017 1.00 89.44 91 ALA A N 1
ATOM 725 C CA . ALA A 1 91 ? 3.743 0.460 3.403 1.00 89.44 91 ALA A CA 1
ATOM 726 C C . ALA A 1 91 ? 3.671 -1.071 3.262 1.00 89.44 91 ALA A C 1
ATOM 728 O O . ALA A 1 91 ? 3.095 -1.746 4.114 1.00 89.44 91 ALA A O 1
ATOM 729 N N . LEU A 1 92 ? 4.287 -1.632 2.219 1.00 90.50 92 LEU A N 1
ATOM 730 C CA . LEU A 1 92 ? 4.371 -3.079 2.042 1.00 90.50 92 LEU A CA 1
ATOM 731 C C . LEU A 1 92 ? 5.211 -3.746 3.139 1.00 90.50 92 LEU A C 1
ATOM 733 O O . LEU A 1 92 ? 4.807 -4.784 3.659 1.00 90.50 92 LEU A O 1
ATOM 737 N N . GLN A 1 9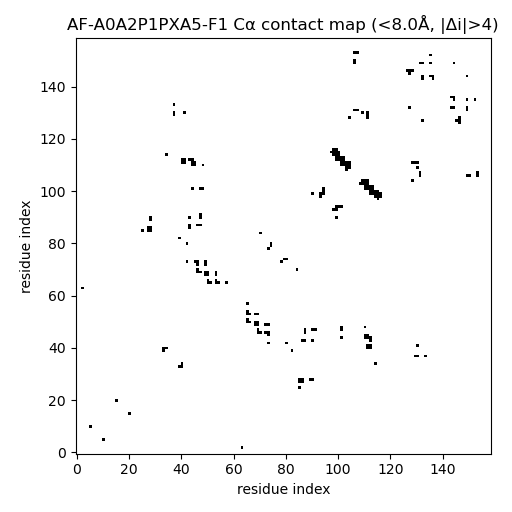3 ? 6.341 -3.147 3.516 1.00 87.75 93 GLN A N 1
ATOM 738 C CA . GLN A 1 93 ? 7.175 -3.640 4.611 1.00 87.75 93 GLN A CA 1
ATOM 739 C C . GLN A 1 93 ? 6.405 -3.614 5.940 1.00 87.75 93 GLN A C 1
ATOM 741 O O . GLN A 1 93 ? 6.363 -4.620 6.640 1.00 87.75 93 GLN A O 1
ATOM 746 N N . GLN A 1 94 ? 5.715 -2.513 6.251 1.00 88.62 94 GLN A N 1
ATOM 747 C CA . GLN A 1 94 ? 4.901 -2.403 7.468 1.00 88.62 94 GLN A CA 1
ATOM 748 C C . GLN A 1 94 ? 3.726 -3.394 7.491 1.00 88.62 94 GLN A C 1
ATOM 750 O O . GLN A 1 94 ? 3.343 -3.883 8.553 1.00 88.62 94 GLN A O 1
ATOM 755 N N . TYR A 1 95 ? 3.165 -3.733 6.327 1.00 90.81 95 TYR A N 1
ATOM 756 C CA . TYR A 1 95 ? 2.191 -4.820 6.206 1.00 90.81 95 TYR A CA 1
ATOM 757 C C . TYR A 1 95 ? 2.816 -6.190 6.509 1.00 90.81 95 TYR A C 1
ATOM 759 O O . TYR A 1 95 ? 2.243 -6.973 7.261 1.00 90.81 95 TYR A O 1
ATOM 767 N N . GLN A 1 96 ? 4.005 -6.477 5.973 1.00 87.62 96 GLN A N 1
ATOM 768 C CA . GLN A 1 96 ? 4.715 -7.739 6.226 1.00 87.62 96 GLN A CA 1
ATOM 769 C C . GLN A 1 96 ? 5.140 -7.893 7.693 1.00 87.62 96 GLN A C 1
ATOM 771 O O . GLN A 1 96 ? 5.112 -8.998 8.224 1.00 87.62 96 GLN A O 1
ATOM 776 N N . GLU A 1 97 ? 5.492 -6.789 8.349 1.00 86.50 97 GLU A N 1
ATOM 777 C CA . GLU A 1 97 ? 5.827 -6.727 9.778 1.00 86.50 97 GLU A CA 1
ATOM 778 C C . GLU A 1 97 ? 4.582 -6.786 10.687 1.00 86.50 97 GLU A C 1
ATOM 780 O O . GLU A 1 97 ? 4.706 -6.831 11.909 1.00 86.50 97 GLU A O 1
ATOM 785 N N . GLY A 1 98 ? 3.373 -6.793 10.113 1.00 85.75 98 GLY A N 1
ATOM 786 C CA . GLY A 1 98 ? 2.112 -6.876 10.852 1.00 85.75 98 GLY A CA 1
ATOM 787 C C . GLY A 1 98 ? 1.671 -5.569 11.516 1.00 85.75 98 GLY A C 1
ATOM 788 O O . GLY A 1 98 ? 0.681 -5.579 12.246 1.00 85.75 98 GLY A O 1
ATOM 789 N N . VAL A 1 99 ? 2.358 -4.450 11.255 1.00 87.44 99 VAL A N 1
ATOM 790 C CA . VAL A 1 99 ? 2.002 -3.093 11.723 1.00 87.44 99 VAL A CA 1
ATOM 791 C C . VAL A 1 99 ? 0.803 -2.535 10.947 1.00 87.44 99 VAL A C 1
ATOM 793 O O . VAL A 1 99 ? 0.001 -1.759 11.476 1.00 87.44 99 VAL A O 1
ATOM 796 N N . LEU A 1 100 ? 0.652 -2.956 9.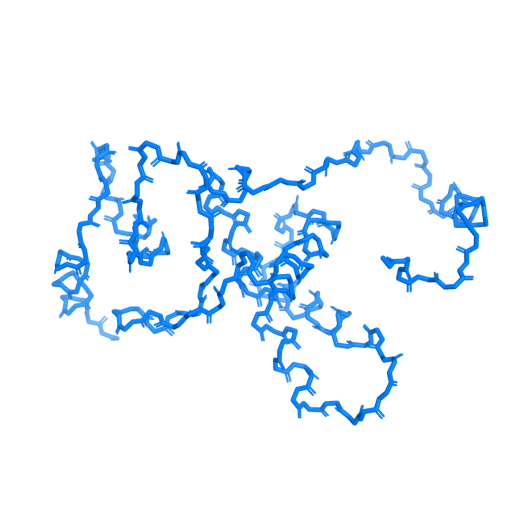690 1.00 89.56 100 LEU A N 1
ATOM 797 C CA . LEU A 1 100 ? -0.529 -2.701 8.874 1.00 89.56 100 LEU A CA 1
ATOM 798 C C . LEU A 1 100 ? -1.259 -4.012 8.575 1.00 89.56 100 LEU A C 1
ATOM 800 O O . LEU A 1 100 ? -0.640 -5.019 8.250 1.00 89.56 100 LEU A O 1
ATOM 804 N N . ALA A 1 101 ? -2.586 -3.979 8.605 1.00 90.75 101 ALA A N 1
ATOM 805 C CA . ALA A 1 101 ? -3.447 -5.057 8.133 1.00 90.75 101 ALA A CA 1
ATOM 806 C C . ALA A 1 101 ? -4.285 -4.559 6.958 1.00 90.75 101 ALA A C 1
ATOM 808 O O . ALA A 1 101 ? -4.814 -3.453 7.001 1.00 90.75 101 ALA A O 1
ATOM 809 N N . LEU A 1 102 ? -4.424 -5.362 5.907 1.00 91.12 102 LEU A N 1
ATOM 810 C CA . LEU A 1 102 ? -5.359 -5.056 4.829 1.00 91.12 102 LEU A CA 1
ATOM 811 C C . LEU A 1 102 ? -6.725 -5.654 5.181 1.00 91.12 102 LEU A C 1
ATOM 813 O O . LEU A 1 102 ? -6.865 -6.871 5.247 1.00 91.12 102 LEU A O 1
ATOM 817 N N . GLU A 1 103 ? -7.722 -4.803 5.395 1.00 90.12 103 GLU A N 1
ATOM 818 C CA . GLU A 1 103 ? -9.084 -5.207 5.754 1.00 90.12 103 GLU A CA 1
ATOM 819 C C . GLU A 1 103 ? -10.078 -4.795 4.674 1.00 90.12 103 GLU A C 1
ATOM 821 O O . GLU A 1 103 ? -9.839 -3.857 3.912 1.00 90.12 103 GLU A O 1
ATOM 826 N N . ARG A 1 104 ? -11.216 -5.490 4.612 1.00 87.94 104 ARG A N 1
ATOM 827 C CA . ARG A 1 104 ? -12.323 -5.146 3.721 1.00 87.94 104 ARG A CA 1
ATOM 828 C C . ARG A 1 104 ? -13.430 -4.472 4.521 1.00 87.94 104 ARG A C 1
ATOM 830 O O . ARG A 1 104 ? -13.971 -5.057 5.453 1.00 87.94 104 ARG A O 1
ATOM 837 N N . CYS A 1 105 ? -13.790 -3.253 4.139 1.00 83.12 105 CYS A N 1
ATOM 838 C CA . CYS A 1 105 ? -14.900 -2.539 4.756 1.00 83.12 105 CYS A CA 1
ATOM 839 C C . CYS A 1 105 ? -16.239 -3.191 4.387 1.00 83.12 105 CYS A C 1
ATOM 841 O O . CYS A 1 105 ? -16.515 -3.397 3.207 1.00 83.12 105 CYS A O 1
ATOM 843 N N . LEU A 1 106 ? -17.096 -3.446 5.379 1.00 78.06 106 LEU A N 1
ATOM 844 C CA . LEU A 1 106 ? -18.445 -3.978 5.154 1.00 78.06 106 LEU A CA 1
ATOM 845 C C . LEU A 1 106 ? -19.398 -2.946 4.532 1.00 78.06 106 LEU A C 1
ATOM 847 O O . LEU A 1 106 ? -20.292 -3.326 3.786 1.00 78.06 106 LEU A O 1
ATOM 851 N N . SER A 1 107 ? -19.192 -1.651 4.795 1.00 73.94 107 SER A N 1
ATOM 852 C CA . SER A 1 107 ? -20.086 -0.585 4.322 1.00 73.94 107 SER A CA 1
ATOM 853 C C . SER A 1 107 ? -19.845 -0.209 2.861 1.00 73.94 107 SER A C 1
ATOM 855 O O . SER A 1 107 ? -20.788 -0.117 2.087 1.00 73.94 107 SER A O 1
ATOM 857 N N . CYS A 1 108 ? -18.588 0.027 2.467 1.00 75.94 108 CYS A N 1
ATOM 858 C CA . CYS A 1 108 ? -18.252 0.442 1.097 1.00 75.94 108 CYS A CA 1
ATOM 859 C C . CYS A 1 108 ? -17.611 -0.663 0.249 1.00 75.94 108 CYS A C 1
ATOM 861 O O . CYS A 1 108 ? -17.281 -0.426 -0.910 1.00 75.94 108 CYS A O 1
ATOM 863 N N . GLY A 1 109 ? -17.357 -1.843 0.823 1.00 80.06 109 GLY A N 1
ATOM 864 C CA . GLY A 1 109 ? -16.718 -2.967 0.136 1.00 80.06 109 GLY A CA 1
ATOM 865 C C . GLY A 1 109 ? -15.226 -2.788 -0.170 1.00 80.06 109 GLY A C 1
ATOM 866 O O . GLY A 1 109 ? -14.607 -3.734 -0.661 1.00 80.06 109 GLY A O 1
ATOM 867 N N . ALA A 1 110 ? -14.641 -1.616 0.105 1.00 84.38 110 ALA A N 1
ATOM 868 C CA . ALA A 1 110 ? -13.261 -1.293 -0.247 1.00 84.38 110 ALA A CA 1
ATOM 869 C C . ALA A 1 110 ? -12.244 -1.991 0.666 1.00 84.38 110 ALA A C 1
ATOM 871 O O . ALA A 1 110 ? -12.453 -2.106 1.876 1.00 84.38 110 ALA A O 1
ATOM 872 N N . HIS A 1 111 ? -11.112 -2.389 0.081 1.00 90.00 111 HIS A N 1
ATOM 873 C CA . HIS A 1 111 ? -9.943 -2.829 0.836 1.00 90.00 111 HIS A CA 1
ATOM 874 C C . HIS A 1 111 ? -9.134 -1.615 1.295 1.00 90.00 111 HIS A C 1
ATOM 876 O O . HIS A 1 111 ? -8.837 -0.730 0.491 1.00 90.00 111 HIS A O 1
ATOM 882 N N . TYR A 1 112 ? -8.780 -1.569 2.576 1.00 89.25 112 TYR A N 1
ATOM 883 C CA . TYR A 1 112 ? -8.047 -0.460 3.174 1.00 89.25 112 TYR A CA 1
ATOM 884 C C . TYR A 1 112 ? -7.013 -0.958 4.187 1.00 89.25 112 TYR A C 1
ATOM 886 O O . TYR A 1 112 ? -7.223 -1.959 4.871 1.00 89.25 112 TYR A O 1
ATOM 894 N N . LEU A 1 113 ? -5.882 -0.260 4.291 1.00 89.94 113 LEU A N 1
ATOM 895 C CA . LEU A 1 113 ? -4.868 -0.548 5.302 1.00 89.94 113 LEU A CA 1
ATOM 896 C C . LEU A 1 113 ? -5.345 -0.024 6.654 1.00 89.94 113 LEU A C 1
ATOM 898 O O . LEU A 1 113 ? -5.585 1.174 6.793 1.00 89.94 113 LEU A O 1
ATOM 902 N N . ARG A 1 114 ? -5.467 -0.889 7.659 1.00 87.69 114 ARG A N 1
ATOM 903 C CA . ARG A 1 114 ? -5.651 -0.560 9.074 1.00 87.69 114 ARG A CA 1
ATOM 904 C C . ARG A 1 114 ? -4.304 -0.583 9.793 1.00 87.69 114 ARG A C 1
ATOM 906 O O . ARG A 1 114 ? -3.522 -1.500 9.588 1.00 87.69 114 ARG A O 1
ATOM 913 N N . ILE A 1 115 ? -4.051 0.406 10.646 1.00 85.88 115 ILE A N 1
ATOM 914 C CA . ILE A 1 115 ? -2.887 0.408 11.541 1.00 85.88 115 ILE A CA 1
ATOM 915 C C . ILE A 1 115 ? -3.236 -0.462 12.754 1.00 85.88 115 ILE A C 1
ATOM 917 O O . ILE A 1 115 ? -4.248 -0.215 13.410 1.00 85.88 115 ILE A O 1
ATOM 921 N N . THR A 1 116 ? -2.454 -1.512 13.005 1.00 80.31 116 THR A N 1
ATOM 922 C CA . THR A 1 116 ? -2.733 -2.531 14.036 1.00 80.31 116 THR A CA 1
ATOM 923 C C . THR A 1 116 ? -2.078 -2.203 15.374 1.00 80.31 116 THR A C 1
ATOM 925 O O . THR A 1 116 ? -2.634 -2.533 16.419 1.00 80.31 116 THR A O 1
ATOM 928 N N . GLN A 1 117 ? -0.924 -1.533 15.351 1.00 68.31 117 GLN A N 1
ATOM 929 C CA . GLN A 1 117 ? -0.156 -1.156 16.534 1.00 68.31 117 GLN A CA 1
ATOM 930 C C . GLN A 1 117 ? -0.042 0.365 16.611 1.00 68.31 117 GLN A C 1
ATOM 932 O O . GLN A 1 117 ? 0.823 0.971 15.986 1.00 68.31 117 GLN A O 1
ATOM 937 N N . LEU A 1 118 ? -0.920 0.992 17.391 1.00 61.00 118 LEU A N 1
ATOM 938 C CA . LEU A 1 118 ? -0.786 2.399 17.755 1.00 61.00 118 LEU A CA 1
ATOM 939 C C . LEU A 1 118 ? -0.219 2.465 19.174 1.00 61.00 118 LEU A C 1
ATOM 941 O O . LEU A 1 118 ? -0.968 2.357 20.145 1.00 61.00 118 LEU A O 1
ATOM 945 N N . LYS A 1 119 ? 1.103 2.627 19.303 1.00 52.06 119 LYS A N 1
ATOM 946 C CA . LYS A 1 119 ? 1.684 3.097 20.565 1.00 52.06 119 LYS A CA 1
ATOM 947 C C . LYS A 1 119 ? 1.237 4.557 20.726 1.00 52.06 119 LYS A C 1
ATOM 949 O O . LYS A 1 119 ? 1.580 5.400 19.909 1.00 52.06 119 LYS A O 1
ATOM 954 N N . ASP A 1 120 ? 0.386 4.821 21.714 1.00 46.28 120 ASP A N 1
ATOM 955 C CA . ASP A 1 120 ? 0.037 6.168 22.19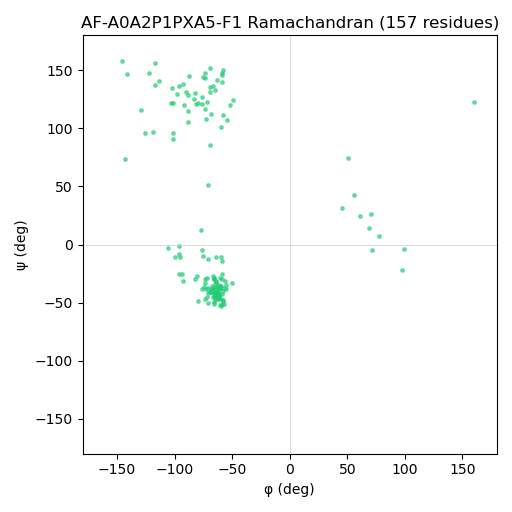7 1.00 46.28 120 ASP A CA 1
ATOM 956 C C . ASP A 1 120 ? -0.825 7.085 21.297 1.00 46.28 120 ASP A C 1
ATOM 958 O O . ASP A 1 120 ? -0.825 8.310 21.456 1.00 46.28 120 ASP A O 1
ATOM 962 N N . ALA A 1 121 ? -1.656 6.543 20.399 1.00 47.06 121 ALA A N 1
ATOM 963 C CA . ALA A 1 121 ? -2.585 7.382 19.632 1.00 47.06 121 ALA A CA 1
ATOM 964 C C . ALA A 1 121 ? -3.756 7.904 20.491 1.00 47.06 121 ALA A C 1
ATOM 966 O O . ALA A 1 121 ? -4.714 7.187 20.780 1.00 47.06 121 ALA A O 1
ATOM 967 N N . LYS A 1 122 ? -3.739 9.209 20.807 1.00 42.72 122 LYS A N 1
ATOM 968 C CA . LYS A 1 122 ? -4.843 9.947 21.470 1.00 42.72 122 LYS A CA 1
ATOM 969 C C . LYS A 1 122 ? -6.175 9.925 20.701 1.00 42.72 122 LYS A C 1
ATOM 971 O O . LYS A 1 122 ? -7.212 10.273 21.260 1.00 42.72 122 LYS A O 1
ATOM 976 N N . ARG A 1 123 ? -6.169 9.531 19.424 1.00 44.44 123 ARG A N 1
ATOM 977 C CA . ARG A 1 123 ? -7.371 9.280 18.620 1.00 44.44 123 ARG A CA 1
ATOM 978 C C . ARG A 1 123 ? -7.303 7.883 18.028 1.00 44.44 123 ARG A C 1
ATOM 980 O O . ARG A 1 123 ? -6.734 7.665 16.963 1.00 44.44 123 ARG A O 1
ATOM 987 N N . LYS A 1 124 ? -7.945 6.951 18.719 1.00 42.44 124 LYS A N 1
ATOM 988 C CA . LYS A 1 124 ? -8.346 5.662 18.174 1.00 42.44 124 LYS A CA 1
ATOM 989 C C . LYS A 1 124 ? -9.465 5.903 17.156 1.00 42.44 124 LYS A C 1
ATOM 991 O O . LYS A 1 124 ? -10.640 5.806 17.485 1.00 42.44 124 LYS A O 1
ATOM 996 N N . LEU A 1 125 ? -9.113 6.203 15.903 1.00 50.31 125 LEU A N 1
ATOM 997 C CA . LEU A 1 125 ? -9.975 5.890 14.748 1.00 50.31 125 LEU A CA 1
ATOM 998 C C . LEU A 1 125 ? -9.966 4.359 14.549 1.00 50.31 125 LEU A C 1
ATOM 1000 O O . LEU A 1 125 ? -9.609 3.841 13.493 1.00 50.31 125 LEU A O 1
ATOM 1004 N N . GLU A 1 126 ? -10.234 3.633 15.635 1.00 46.31 126 GLU A N 1
ATOM 1005 C CA . GLU A 1 126 ? -10.273 2.182 15.692 1.00 46.31 126 GLU A CA 1
ATOM 1006 C C . GLU A 1 126 ? -11.552 1.731 14.991 1.00 46.31 126 GLU A C 1
ATOM 1008 O O . GLU A 1 126 ? -12.654 2.045 15.425 1.00 46.31 126 GLU A O 1
ATOM 1013 N N . GLY A 1 127 ? -11.401 0.999 13.891 1.00 51.94 127 GLY A N 1
ATOM 1014 C CA . GLY A 1 127 ? -12.484 0.210 13.299 1.00 51.94 127 GLY A CA 1
ATOM 1015 C C . GLY A 1 127 ? -13.233 0.849 12.133 1.00 51.94 127 GLY A C 1
ATOM 1016 O O . GLY A 1 127 ? -13.777 0.112 11.316 1.00 51.94 127 GLY A O 1
ATOM 1017 N N . ASP A 1 128 ? -13.208 2.173 11.978 1.00 61.28 128 ASP A N 1
ATOM 1018 C CA . ASP A 1 128 ? -13.911 2.812 10.865 1.00 61.28 128 ASP A CA 1
ATOM 1019 C C . ASP A 1 128 ? -13.019 2.906 9.622 1.00 61.28 128 ASP A C 1
ATOM 1021 O O . ASP A 1 128 ? -11.873 3.363 9.652 1.00 61.28 128 ASP A O 1
ATOM 1025 N N . CYS A 1 129 ? -13.552 2.444 8.491 1.00 75.50 129 CYS A N 1
ATOM 1026 C CA . CYS A 1 129 ? -12.882 2.545 7.204 1.00 75.50 129 CYS A CA 1
ATOM 1027 C C . CYS A 1 129 ? -12.584 4.017 6.897 1.00 75.50 129 CYS A C 1
ATOM 1029 O O . CYS A 1 129 ? -13.504 4.785 6.611 1.00 75.50 129 CYS A O 1
ATOM 1031 N N . PHE A 1 130 ? -11.303 4.407 6.893 1.00 74.62 130 PHE A N 1
ATOM 1032 C CA . PHE A 1 130 ? -10.916 5.804 6.658 1.00 74.62 130 PHE A CA 1
ATOM 1033 C C . PHE A 1 130 ? -11.402 6.323 5.299 1.00 74.62 130 PHE A C 1
ATOM 1035 O O . PHE A 1 130 ? -11.614 7.518 5.150 1.00 74.62 130 PHE A O 1
ATOM 1042 N N . ILE A 1 131 ? -11.613 5.438 4.318 1.00 74.88 131 ILE A N 1
ATOM 1043 C CA . ILE A 1 131 ? -12.184 5.778 3.008 1.00 74.88 131 ILE A CA 1
ATOM 1044 C C . ILE A 1 131 ? -13.641 6.211 3.168 1.00 74.88 131 ILE A C 1
ATOM 1046 O O . ILE A 1 131 ? -14.064 7.186 2.556 1.00 74.88 131 ILE A O 1
ATOM 1050 N N . CYS A 1 132 ? -14.408 5.520 4.012 1.00 72.19 132 CYS A N 1
ATOM 1051 C CA . CYS A 1 132 ? -15.754 5.948 4.372 1.00 72.19 132 CYS A CA 1
ATOM 1052 C C . CYS A 1 132 ? -15.696 7.270 5.145 1.00 72.19 132 CYS A C 1
ATOM 1054 O O . CYS A 1 132 ? -16.377 8.221 4.778 1.00 72.19 132 CYS A O 1
ATOM 1056 N N . THR A 1 133 ? -14.828 7.386 6.151 1.00 69.19 133 THR A N 1
ATOM 1057 C CA . THR A 1 133 ? -14.658 8.644 6.892 1.00 69.19 133 THR A CA 1
ATOM 1058 C C . THR A 1 133 ? -14.279 9.807 5.972 1.00 69.19 133 THR A C 1
ATOM 1060 O O . THR A 1 133 ? -14.772 10.910 6.172 1.00 69.19 133 THR A O 1
ATOM 1063 N N . TYR A 1 134 ? -13.454 9.564 4.950 1.00 65.25 134 TYR A N 1
ATOM 1064 C CA . TYR A 1 134 ? -13.047 10.539 3.939 1.00 65.25 134 TYR A CA 1
ATOM 1065 C C . TYR A 1 134 ? -14.193 10.896 2.983 1.00 65.25 134 TYR A C 1
ATOM 1067 O O . TYR A 1 134 ? -14.490 12.072 2.807 1.00 65.25 134 TYR A O 1
ATOM 1075 N N . ARG A 1 135 ? -14.883 9.898 2.409 1.00 63.34 135 ARG A N 1
ATOM 1076 C CA . ARG A 1 135 ? -15.991 10.101 1.453 1.00 63.34 135 ARG A CA 1
ATOM 1077 C C . ARG A 1 135 ? -17.216 10.754 2.078 1.00 63.34 135 ARG A C 1
ATOM 1079 O O . ARG A 1 135 ? -17.885 11.542 1.424 1.00 63.34 135 ARG A O 1
ATOM 1086 N N . PHE A 1 136 ? -17.530 10.396 3.318 1.00 58.53 136 PHE A N 1
ATOM 1087 C CA . PHE A 1 136 ? -18.736 10.862 3.991 1.00 58.53 136 PHE A CA 1
ATOM 1088 C C . PHE A 1 136 ? -18.486 12.076 4.890 1.00 58.53 136 PHE A C 1
ATOM 1090 O O . PHE A 1 136 ? -19.442 12.596 5.465 1.00 58.53 136 PHE A O 1
ATOM 1097 N N . ARG A 1 137 ? -17.241 12.569 5.007 1.00 57.06 137 ARG A N 1
ATOM 1098 C CA . ARG A 1 137 ? -16.968 13.832 5.702 1.00 57.06 137 ARG A CA 1
ATOM 1099 C C . ARG A 1 137 ? -17.737 14.945 4.989 1.00 57.06 137 ARG A C 1
ATOM 1101 O O . ARG A 1 137 ? -17.330 15.419 3.934 1.00 57.06 137 ARG A O 1
ATOM 1108 N N . GLN A 1 138 ? -18.875 15.341 5.555 1.00 48.16 138 GLN A N 1
ATOM 1109 C CA . GLN A 1 138 ? -19.610 16.500 5.067 1.00 48.16 138 GLN A CA 1
ATOM 1110 C C . GLN A 1 138 ? -18.693 17.730 5.145 1.00 48.16 138 GLN A C 1
ATOM 1112 O O . GLN A 1 138 ? -17.973 17.871 6.145 1.00 48.16 138 GLN A O 1
ATOM 1117 N N . PRO A 1 139 ? -18.716 18.627 4.141 1.00 44.91 139 PRO A N 1
ATOM 1118 C CA . PRO A 1 139 ? -18.017 19.902 4.237 1.00 44.91 139 PRO A CA 1
ATOM 1119 C C . PRO A 1 139 ? -18.428 20.601 5.543 1.00 44.91 139 PRO A C 1
ATOM 1121 O O . PRO A 1 139 ? -19.611 20.830 5.774 1.00 44.91 139 PRO A O 1
ATOM 1124 N N . GLY A 1 140 ? -17.466 20.876 6.431 1.00 46.97 140 GLY A N 1
ATOM 1125 C CA . GLY A 1 140 ? -17.707 21.575 7.703 1.00 46.97 140 GLY A CA 1
ATOM 1126 C C . GLY A 1 140 ? -17.829 20.712 8.970 1.00 46.97 140 GLY A C 1
ATOM 1127 O O . GLY A 1 140 ? -17.899 21.278 10.058 1.00 46.97 140 GLY A O 1
ATOM 1128 N N . ARG A 1 141 ? -17.795 19.370 8.901 1.00 47.66 141 ARG A N 1
ATOM 1129 C CA . ARG A 1 141 ? -17.750 18.516 10.112 1.00 47.66 141 ARG A CA 1
ATOM 1130 C C . ARG A 1 141 ? -16.312 18.174 10.529 1.00 47.66 141 ARG A C 1
ATOM 1132 O O . ARG A 1 141 ? -15.555 17.536 9.796 1.00 47.66 141 ARG A O 1
ATOM 1139 N N . THR A 1 142 ? -15.943 18.564 11.750 1.00 43.41 142 THR A N 1
ATOM 1140 C CA . THR A 1 142 ? -14.611 18.323 12.336 1.00 43.41 142 THR A CA 1
ATOM 1141 C C . THR A 1 142 ? -14.441 16.906 12.896 1.00 43.41 142 THR A C 1
ATOM 1143 O O . THR A 1 142 ? -13.322 16.387 12.888 1.00 43.41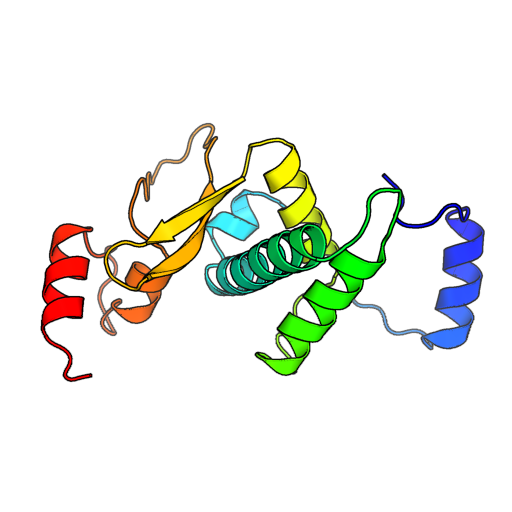 142 THR A O 1
ATOM 1146 N N . ALA A 1 143 ? -15.533 16.260 13.320 1.00 45.62 143 ALA A N 1
ATOM 1147 C CA . ALA A 1 143 ? -15.546 14.911 13.888 1.00 45.62 143 ALA A CA 1
ATOM 1148 C C . ALA A 1 143 ? -15.671 13.812 12.816 1.00 45.62 143 ALA A C 1
ATOM 1150 O O . ALA A 1 143 ? -16.349 13.988 11.802 1.00 45.62 143 ALA A O 1
ATOM 1151 N N . SER A 1 144 ? -15.015 12.672 13.050 1.00 50.66 144 SER A N 1
ATOM 1152 C CA . SER A 1 144 ? -15.184 11.460 12.247 1.00 50.66 144 SER A CA 1
ATOM 1153 C C . SER A 1 144 ? -16.589 10.891 12.416 1.00 50.66 144 SER A C 1
ATOM 1155 O O . SER A 1 144 ? -17.081 10.804 13.539 1.00 50.66 144 SER A O 1
ATOM 1157 N N . LEU A 1 145 ? -17.211 10.485 11.310 1.00 54.94 145 LEU A N 1
ATOM 1158 C CA . LEU A 1 145 ? -18.466 9.735 11.340 1.00 54.94 145 LEU A CA 1
ATOM 1159 C C . LEU A 1 145 ? -18.233 8.377 11.985 1.00 54.94 145 LEU A C 1
ATOM 1161 O O . LEU A 1 145 ? -17.278 7.690 11.626 1.00 54.94 145 LEU A O 1
ATOM 1165 N N . THR A 1 146 ? -19.115 8.009 12.905 1.00 56.50 146 THR A N 1
ATOM 1166 C CA . THR A 1 146 ? -19.103 6.684 13.526 1.00 56.50 146 THR A CA 1
ATOM 1167 C C . THR A 1 146 ? -19.498 5.610 12.508 1.00 56.50 146 THR A C 1
ATOM 1169 O O . THR A 1 146 ? -20.294 5.864 11.598 1.00 56.50 146 THR A O 1
ATOM 1172 N N . GLY A 1 147 ? -19.021 4.376 12.683 1.00 48.88 147 GLY A N 1
ATOM 1173 C CA . GLY A 1 147 ? -19.365 3.242 11.815 1.00 48.88 147 GLY A CA 1
ATOM 1174 C C . GLY A 1 147 ? -20.866 3.039 11.566 1.00 48.88 147 GLY A C 1
ATOM 1175 O O . GLY A 1 147 ? -21.266 2.681 10.459 1.00 48.88 147 GLY A O 1
ATOM 1176 N N . LYS A 1 148 ? -21.727 3.345 12.548 1.00 58.31 148 LYS A N 1
ATOM 1177 C CA . LYS A 1 148 ? -23.192 3.269 12.391 1.00 58.31 148 LYS A CA 1
ATOM 1178 C C . LYS A 1 148 ? -23.741 4.337 11.439 1.00 58.31 148 LYS A C 1
ATOM 1180 O O . LYS A 1 148 ? -24.603 4.034 10.617 1.00 58.31 148 LYS A O 1
ATOM 1185 N N . GLU A 1 149 ? -23.230 5.565 11.515 1.00 58.53 149 GLU A N 1
ATOM 1186 C CA . GLU A 1 149 ? -23.608 6.650 10.600 1.00 58.53 149 GLU A CA 1
ATOM 1187 C C . GLU A 1 149 ? -23.119 6.370 9.172 1.00 58.53 149 GLU A C 1
ATOM 1189 O O . GLU A 1 149 ? -23.830 6.650 8.208 1.00 58.53 149 GLU A O 1
ATOM 1194 N N . LEU A 1 150 ? -21.940 5.754 9.031 1.00 56.97 150 LEU A N 1
ATOM 1195 C CA . LEU A 1 150 ? -21.390 5.336 7.739 1.00 56.97 150 LEU A CA 1
ATOM 1196 C C . LEU A 1 150 ? -22.258 4.279 7.045 1.00 56.97 150 LEU A C 1
ATOM 1198 O O . LEU A 1 150 ? -22.530 4.399 5.852 1.00 56.97 150 LEU A O 1
ATOM 1202 N N . ILE A 1 151 ? -22.719 3.264 7.784 1.00 56.06 151 ILE A N 1
ATOM 1203 C CA . ILE A 1 151 ? -23.624 2.231 7.254 1.00 56.06 151 ILE A CA 1
ATOM 1204 C C . ILE A 1 151 ? -24.954 2.858 6.814 1.00 56.06 151 ILE A C 1
ATOM 1206 O O . ILE A 1 151 ? -25.433 2.586 5.715 1.00 56.06 151 ILE A O 1
ATOM 1210 N N . ALA A 1 152 ? -25.526 3.747 7.630 1.00 62.38 152 ALA A N 1
ATOM 1211 C CA . ALA A 1 152 ? -26.785 4.416 7.309 1.00 62.38 152 ALA A CA 1
ATOM 1212 C C . ALA A 1 152 ? -26.694 5.324 6.068 1.00 62.38 152 ALA A C 1
ATOM 1214 O O . ALA A 1 152 ? -27.673 5.461 5.336 1.00 62.38 152 ALA A O 1
ATOM 1215 N N . LEU A 1 153 ? -25.535 5.944 5.819 1.00 59.31 153 LEU A N 1
ATOM 1216 C CA . LEU A 1 153 ? -25.296 6.755 4.622 1.00 59.31 153 LEU A CA 1
ATOM 1217 C C . LEU A 1 153 ? -25.060 5.901 3.370 1.00 59.31 153 LEU A C 1
ATOM 1219 O O . LEU A 1 153 ? -25.567 6.252 2.306 1.00 59.31 153 LEU A O 1
ATOM 1223 N N . ALA A 1 154 ? -24.351 4.774 3.486 1.00 53.34 154 ALA A N 1
ATOM 1224 C CA . ALA A 1 154 ? -24.139 3.843 2.375 1.00 53.34 154 ALA A CA 1
ATOM 1225 C C . ALA A 1 154 ? -25.457 3.228 1.868 1.00 53.34 154 ALA A C 1
ATOM 1227 O O . ALA A 1 154 ? -25.642 3.083 0.665 1.00 53.34 154 ALA A O 1
ATOM 1228 N N . LEU A 1 155 ? -26.404 2.946 2.770 1.00 58.62 155 LEU A N 1
ATOM 1229 C CA . LEU A 1 155 ? -27.733 2.420 2.429 1.00 58.62 155 LEU A CA 1
ATOM 1230 C C . LEU A 1 155 ? -28.659 3.443 1.741 1.00 58.62 155 LEU A C 1
ATOM 1232 O O . LEU A 1 155 ? -29.707 3.060 1.230 1.00 58.62 155 LEU A O 1
ATOM 1236 N N . LYS A 1 156 ? -28.311 4.737 1.744 1.00 54.41 156 LYS A N 1
ATOM 1237 C CA . LYS A 1 156 ? -29.141 5.816 1.179 1.00 54.41 156 LYS A CA 1
ATOM 1238 C C . LYS A 1 156 ? -28.776 6.218 -0.253 1.00 54.41 156 LYS A C 1
ATOM 1240 O O . LYS A 1 156 ? -29.501 7.027 -0.826 1.00 54.41 156 LYS A O 1
ATOM 1245 N N . GLN A 1 157 ? -27.682 5.716 -0.831 1.00 47.31 157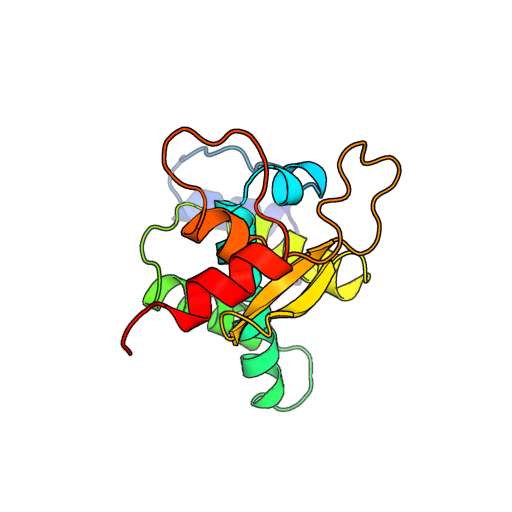 GLN A N 1
ATOM 1246 C CA . GLN A 1 157 ? -27.337 6.042 -2.220 1.00 47.31 157 GLN A CA 1
ATOM 1247 C C . GLN A 1 157 ? -27.957 5.032 -3.199 1.00 47.31 157 GLN A C 1
ATOM 1249 O O . GLN A 1 157 ? -27.816 3.829 -2.974 1.00 47.31 157 GLN A O 1
ATOM 1254 N N . PRO A 1 158 ? -28.633 5.486 -4.274 1.00 42.66 158 PRO A N 1
ATOM 1255 C CA . PRO A 1 158 ? -29.039 4.600 -5.358 1.00 42.66 158 PRO A CA 1
ATOM 1256 C C . PRO A 1 158 ? -27.791 4.135 -6.124 1.00 42.66 158 PRO A C 1
ATOM 1258 O O . PRO A 1 158 ? -26.881 4.934 -6.359 1.00 42.66 158 PRO A O 1
ATOM 1261 N N . GLY A 1 159 ? -27.745 2.835 -6.428 1.00 38.47 159 GLY A N 1
ATOM 1262 C CA . GLY A 1 159 ? -26.656 2.179 -7.160 1.00 38.47 159 GLY A CA 1
ATOM 1263 C C . GLY A 1 159 ? -26.623 2.515 -8.642 1.00 38.47 159 GLY A C 1
ATOM 1264 O O . GLY A 1 159 ? -27.699 2.829 -9.198 1.00 38.47 159 GLY A O 1
#

pLDDT: mean 71.29, std 16.51, range [38.47, 94.19]

Organism: NCBI:txid2021234

Solvent-accessible surface area (backbone atoms only — not comparable to full-atom values): 9866 Å² total; per-residue (Å²): 134,73,99,53,98,64,56,72,68,59,52,48,58,55,48,59,70,76,58,64,89,72,86,69,79,87,71,82,70,53,69,66,56,46,68,74,31,62,69,60,33,49,53,41,18,52,29,50,52,38,26,54,55,38,45,77,73,47,81,94,75,94,67,65,58,27,57,52,51,10,51,53,54,38,43,76,76,43,66,86,72,84,72,59,70,66,46,46,51,42,51,47,50,37,36,74,72,55,43,28,41,83,43,68,34,87,66,80,66,47,65,38,62,41,77,67,70,70,87,84,58,94,70,76,77,73,89,50,52,62,67,54,42,60,72,66,51,53,93,89,59,90,69,79,66,51,62,68,58,48,42,59,54,52,74,68,58,86,130

Sequence (159 aa):
MTLTGMPPHTVKILTDRDVGARKSGRQPGSIERLQDDSHLRLHCSVFVHAYLKAREVAEPFYDSRPFVRALRTLEARSPEHGISADLFFYALQQYQEGVLALERCLSCGAHYLRITQLKDAKRKLEGDCFICTYRFRQPGRTASLTGKELIALALKQPG

Secondary structure (DSSP, 8-state):
--SSSS-HHHHHHHHHHHH-S-----PPP-HHHHHH-HHHHHHHHHHHHHHHHHHHTSPSS--SHHHHHHHHHHHHHSTT----HHHHHHHHHHHHTTSEEEEE-TTT--EEEEE---SS-SS---SS-HHHHHHH--TT--SPPPHHHHHHHHTTS--

Foldseek 3Di:
DPLDPDDPVVVCVVCCVPPPDDDDDPDDADPVCCVVDPLLQVLLQQLLVQLVVLVVPDDDDSDCVSNVRSVVSSCVVDPPSVDDSNNSVVSNVCVVVVQWDFDADPLPRGTGIDGPDDDDPPDCPPPDDVVLQVVVPDVPDPDGDDPVNSNVVSVPDDD